Protein AF-A0AAW0KVL1-F1 (afdb_monomer_lite)

Structure (mmCIF, N/CA/C/O backbone):
data_AF-A0AAW0KVL1-F1
#
_entry.id   AF-A0AAW0KVL1-F1
#
loop_
_atom_site.group_PDB
_atom_site.id
_atom_site.type_symbol
_atom_site.label_atom_id
_atom_site.label_alt_id
_atom_site.label_comp_id
_atom_site.label_asym_id
_atom_site.label_entity_id
_atom_site.label_seq_id
_atom_site.pdbx_PDB_ins_code
_atom_site.Cartn_x
_atom_site.Cartn_y
_atom_site.Cartn_z
_atom_site.occupancy
_atom_site.B_iso_or_equiv
_atom_site.auth_seq_id
_atom_site.auth_comp_id
_atom_site.auth_asym_id
_atom_site.auth_atom_id
_atom_site.pdbx_PDB_model_num
ATOM 1 N N . MET A 1 1 ? 18.311 3.934 21.403 1.00 56.88 1 MET A N 1
ATOM 2 C CA . MET A 1 1 ? 18.769 2.808 20.560 1.00 56.88 1 MET A CA 1
ATOM 3 C C . MET A 1 1 ? 17.941 2.853 19.285 1.00 56.88 1 MET A C 1
ATOM 5 O O . MET A 1 1 ? 16.727 2.747 19.387 1.00 56.88 1 MET A O 1
ATOM 9 N N . ALA A 1 2 ? 18.533 3.150 18.128 1.00 67.62 2 ALA A N 1
ATOM 10 C CA . ALA A 1 2 ? 17.781 3.229 16.875 1.00 67.62 2 ALA A CA 1
ATOM 11 C C . ALA A 1 2 ? 17.693 1.830 16.249 1.00 67.62 2 ALA A C 1
ATOM 13 O O . ALA A 1 2 ? 18.722 1.244 15.921 1.00 67.62 2 ALA A O 1
ATOM 14 N N . ASN A 1 3 ? 16.479 1.297 16.098 1.00 69.75 3 ASN A N 1
ATOM 15 C CA . ASN A 1 3 ? 16.256 0.069 15.339 1.00 69.75 3 ASN A CA 1
ATOM 16 C C . ASN A 1 3 ? 16.246 0.427 13.853 1.00 69.75 3 ASN A C 1
ATOM 18 O O . ASN A 1 3 ? 15.340 1.111 13.378 1.00 69.75 3 ASN A O 1
ATOM 22 N N . LEU A 1 4 ? 17.287 0.011 13.136 1.00 84.88 4 LEU A N 1
ATOM 23 C CA . LEU A 1 4 ? 17.386 0.232 11.699 1.00 84.88 4 LEU A CA 1
ATOM 24 C C . LEU A 1 4 ? 16.404 -0.680 10.967 1.00 84.88 4 LEU A C 1
ATOM 26 O O . LEU A 1 4 ? 16.295 -1.867 11.275 1.00 84.88 4 LEU A O 1
ATOM 30 N N . LEU A 1 5 ? 15.715 -0.125 9.972 1.00 86.81 5 LEU A N 1
ATOM 31 C CA . LEU A 1 5 ? 14.873 -0.919 9.090 1.00 86.81 5 LEU A CA 1
ATOM 32 C C . LEU A 1 5 ? 15.753 -1.825 8.205 1.00 86.81 5 LEU A C 1
ATOM 34 O O . LEU A 1 5 ? 16.767 -1.359 7.669 1.00 86.81 5 LEU A O 1
ATOM 38 N N . PRO A 1 6 ? 15.399 -3.110 8.039 1.00 91.50 6 PRO A N 1
ATOM 39 C CA . PRO A 1 6 ? 16.159 -4.030 7.201 1.00 91.50 6 PRO A CA 1
ATOM 40 C C . PRO A 1 6 ? 16.147 -3.570 5.739 1.00 91.50 6 PRO A C 1
ATOM 42 O O . PRO A 1 6 ? 15.120 -3.145 5.227 1.00 91.50 6 PRO A O 1
ATOM 45 N N . LYS A 1 7 ? 17.281 -3.662 5.040 1.00 92.62 7 LYS A N 1
ATOM 46 C CA . LYS A 1 7 ? 17.393 -3.216 3.635 1.00 92.62 7 LYS A CA 1
ATOM 47 C C . LYS A 1 7 ? 17.170 -4.330 2.613 1.00 92.62 7 LYS A C 1
ATOM 49 O O . LYS A 1 7 ? 16.922 -4.039 1.450 1.00 92.62 7 LYS A O 1
ATOM 54 N N . ARG A 1 8 ? 17.308 -5.593 3.027 1.00 95.69 8 ARG A N 1
ATOM 55 C CA . ARG A 1 8 ? 17.230 -6.773 2.155 1.00 95.69 8 ARG A CA 1
ATOM 56 C C . ARG A 1 8 ? 16.598 -7.938 2.904 1.00 95.69 8 ARG A C 1
ATOM 58 O O . ARG A 1 8 ? 16.786 -8.059 4.115 1.00 95.69 8 ARG A O 1
ATOM 65 N N . VAL A 1 9 ? 15.911 -8.812 2.179 1.00 95.25 9 VAL A N 1
ATOM 66 C CA . VAL A 1 9 ? 15.341 -10.065 2.689 1.00 95.25 9 VAL A CA 1
ATOM 67 C C . VAL A 1 9 ? 15.801 -11.238 1.826 1.00 95.25 9 VAL A C 1
ATOM 69 O O . VAL A 1 9 ? 16.020 -11.089 0.623 1.00 95.25 9 VAL A O 1
ATOM 72 N N . LYS A 1 10 ? 15.976 -12.410 2.443 1.00 96.62 10 LYS A N 1
ATOM 73 C CA . LYS A 1 10 ? 16.311 -13.653 1.743 1.00 96.62 10 LYS A CA 1
ATOM 74 C C . LYS A 1 10 ? 15.044 -14.477 1.527 1.00 96.62 10 LYS A C 1
ATOM 76 O O . LYS A 1 10 ? 14.359 -14.796 2.494 1.00 96.62 10 LYS A O 1
ATOM 81 N N . ILE A 1 11 ? 14.761 -14.843 0.280 1.00 95.69 11 ILE A N 1
ATOM 82 C CA . ILE A 1 11 ? 13.613 -15.669 -0.114 1.00 95.69 11 ILE A CA 1
ATOM 83 C C . ILE A 1 11 ? 14.168 -16.888 -0.854 1.00 95.69 11 ILE A C 1
ATOM 85 O O . ILE A 1 11 ? 14.586 -16.803 -2.009 1.00 95.69 11 ILE A O 1
ATOM 89 N N . GLY A 1 12 ? 14.255 -18.022 -0.155 1.00 95.12 12 GLY A N 1
ATOM 90 C CA . GLY A 1 12 ? 14.948 -19.208 -0.663 1.00 95.12 12 GLY A CA 1
ATOM 91 C C . GLY A 1 12 ? 16.439 -18.936 -0.897 1.00 95.12 12 GLY A C 1
ATOM 92 O O . GLY A 1 12 ? 17.171 -18.603 0.037 1.00 95.12 12 GLY A O 1
ATOM 93 N N . SER A 1 13 ? 16.897 -19.082 -2.142 1.00 96.38 13 SER A N 1
ATOM 94 C CA . SER A 1 13 ? 18.271 -18.777 -2.568 1.00 96.38 13 SER A CA 1
ATOM 95 C C . SER A 1 13 ? 18.467 -17.340 -3.075 1.00 96.38 13 SER A C 1
ATOM 97 O O . SER A 1 13 ? 19.605 -16.955 -3.341 1.00 96.38 13 SER A O 1
ATOM 99 N N . LEU A 1 14 ? 17.401 -16.537 -3.183 1.00 95.81 14 LEU A N 1
ATOM 100 C CA . LEU A 1 14 ? 17.444 -15.174 -3.720 1.00 95.81 14 LEU A CA 1
ATOM 101 C C . LEU A 1 14 ? 17.515 -14.118 -2.605 1.00 95.81 14 LEU A C 1
ATOM 103 O O . LEU A 1 14 ? 16.898 -14.265 -1.550 1.00 95.81 14 LEU A O 1
ATOM 107 N N . TRP A 1 15 ? 18.232 -13.023 -2.872 1.00 97.19 15 TRP A N 1
ATOM 108 C CA . TRP A 1 15 ? 18.190 -11.796 -2.074 1.00 97.19 15 TRP A CA 1
ATOM 109 C C . TRP A 1 15 ? 17.366 -10.728 -2.790 1.00 97.19 15 TRP A C 1
ATOM 111 O O . TRP A 1 15 ? 17.657 -10.405 -3.939 1.00 97.19 15 TRP A O 1
ATOM 121 N N . GLN A 1 16 ? 16.385 -10.158 -2.095 1.00 96.38 16 GLN A N 1
ATOM 122 C CA . GLN A 1 16 ? 15.541 -9.074 -2.593 1.00 96.38 16 GLN A CA 1
ATOM 123 C C . GLN A 1 16 ? 15.762 -7.807 -1.765 1.00 96.38 16 GLN A C 1
ATOM 125 O O . GLN A 1 16 ? 15.805 -7.865 -0.533 1.00 96.38 16 GLN A O 1
ATOM 130 N N . ASP A 1 17 ? 15.886 -6.666 -2.439 1.00 95.06 17 ASP A N 1
ATOM 131 C CA . ASP A 1 17 ? 15.995 -5.361 -1.789 1.00 95.06 17 ASP A CA 1
ATOM 132 C C . ASP A 1 17 ? 14.613 -4.862 -1.344 1.00 95.06 17 ASP A C 1
ATOM 134 O O . ASP A 1 17 ? 13.611 -5.045 -2.039 1.00 95.06 17 ASP A O 1
ATOM 138 N N . ILE A 1 18 ? 14.558 -4.250 -0.160 1.00 91.25 18 ILE A N 1
ATOM 139 C CA . ILE A 1 18 ? 13.32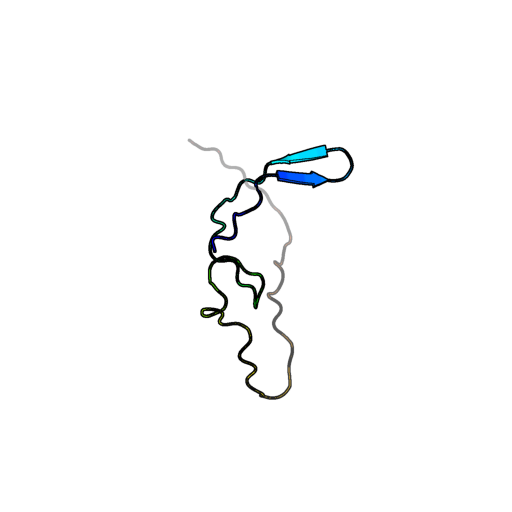8 -3.711 0.423 1.00 91.25 18 ILE A CA 1
ATOM 140 C C . ILE A 1 18 ? 13.261 -2.219 0.107 1.00 91.25 18 ILE A C 1
ATOM 142 O O . ILE A 1 18 ? 14.092 -1.439 0.577 1.00 91.25 18 ILE A O 1
ATOM 146 N N . VAL A 1 19 ? 12.242 -1.823 -0.655 1.00 88.75 19 VAL A N 1
ATOM 147 C CA . VAL A 1 19 ? 11.910 -0.418 -0.902 1.00 88.75 19 VAL A CA 1
ATOM 148 C C . VAL A 1 19 ? 10.774 -0.026 0.034 1.00 88.75 19 VAL A C 1
ATOM 150 O O . VAL A 1 19 ? 9.661 -0.543 -0.065 1.00 88.75 19 VAL A O 1
ATOM 153 N N . TYR A 1 20 ? 11.069 0.866 0.978 1.00 84.19 20 TYR A N 1
ATOM 154 C CA . TYR A 1 20 ? 10.066 1.417 1.884 1.00 84.19 20 TYR A CA 1
ATOM 155 C C . TYR A 1 20 ? 9.339 2.563 1.198 1.00 84.19 20 TYR A C 1
ATOM 157 O O . TYR A 1 20 ? 9.646 3.735 1.413 1.00 84.19 20 TYR A O 1
ATOM 165 N N . GLU A 1 21 ? 8.350 2.214 0.388 1.00 76.12 21 GLU A N 1
ATOM 166 C CA . GLU A 1 21 ? 7.330 3.171 -0.013 1.00 76.12 21 GLU A CA 1
ATOM 167 C C . GLU A 1 21 ? 6.563 3.573 1.250 1.00 76.12 21 GLU A C 1
ATOM 169 O O . GLU A 1 21 ? 6.204 2.715 2.063 1.00 76.12 21 GLU A O 1
ATOM 174 N N . ASN A 1 22 ? 6.346 4.871 1.464 1.00 71.50 22 ASN A N 1
ATOM 175 C CA . ASN A 1 22 ? 5.587 5.378 2.609 1.00 71.50 22 ASN A CA 1
ATOM 176 C C . ASN A 1 22 ? 4.097 5.058 2.411 1.00 71.50 22 ASN A C 1
ATOM 178 O O . ASN A 1 22 ? 3.286 5.952 2.179 1.00 71.50 22 ASN A O 1
ATOM 182 N N . LEU A 1 23 ? 3.759 3.763 2.405 1.00 69.31 23 LEU A N 1
ATOM 183 C CA . LEU A 1 23 ? 2.458 3.264 2.002 1.00 69.31 23 LEU A CA 1
ATOM 184 C C . LEU A 1 23 ? 1.412 3.947 2.887 1.00 69.31 23 LEU A C 1
ATOM 186 O O . LEU A 1 23 ? 1.482 3.835 4.119 1.00 69.31 23 LEU A O 1
ATOM 190 N N . PRO A 1 24 ? 0.498 4.726 2.291 1.00 66.38 24 PRO A N 1
ATOM 191 C CA . PRO A 1 24 ? -0.317 5.655 3.046 1.00 66.38 24 PRO A CA 1
ATOM 192 C C . PRO A 1 24 ? -1.186 4.884 4.036 1.00 66.38 24 PRO A C 1
ATOM 194 O O . PRO A 1 24 ? -1.976 4.036 3.645 1.00 66.38 24 PRO A O 1
ATOM 197 N N . LEU A 1 25 ? -1.013 5.184 5.326 1.00 78.81 25 LEU A N 1
ATOM 198 C CA . LEU A 1 25 ? -1.955 4.923 6.419 1.00 78.81 25 LEU A CA 1
ATOM 199 C C . LEU A 1 25 ? -2.742 3.599 6.264 1.00 78.81 25 LEU A C 1
ATOM 201 O O . LEU A 1 25 ? -3.964 3.623 6.114 1.00 78.81 25 LEU A O 1
ATOM 205 N N . LEU A 1 26 ? -2.054 2.451 6.257 1.00 87.12 26 LEU A N 1
ATOM 206 C CA . LEU A 1 26 ? -2.720 1.155 6.418 1.00 87.12 26 LEU A CA 1
ATOM 207 C C . LEU A 1 26 ? -3.277 1.064 7.844 1.00 87.12 26 LEU A C 1
ATOM 209 O O . LEU A 1 26 ? -2.551 1.265 8.823 1.00 87.12 26 LEU A O 1
ATOM 213 N N . CYS A 1 27 ? -4.557 0.736 7.968 1.00 89.19 27 CYS A N 1
ATOM 214 C CA . CYS A 1 27 ? -5.192 0.519 9.255 1.00 89.19 27 CYS A CA 1
ATOM 215 C C . CYS A 1 27 ? -5.034 -0.937 9.705 1.00 89.19 27 CYS A C 1
ATOM 217 O O . CYS A 1 27 ? -5.627 -1.837 9.114 1.00 89.19 27 CYS A O 1
ATOM 219 N N . TYR A 1 28 ? -4.315 -1.173 10.804 1.00 87.69 28 TYR A N 1
ATOM 220 C CA . TYR A 1 28 ? -4.140 -2.517 11.375 1.00 87.69 28 TYR A CA 1
ATOM 221 C C . TYR A 1 28 ? -5.405 -3.095 12.030 1.00 87.69 28 TYR A C 1
ATOM 223 O O . TYR A 1 28 ? -5.456 -4.291 12.294 1.00 87.69 28 TYR A O 1
ATOM 231 N N . ARG A 1 29 ? -6.447 -2.277 12.239 1.00 87.94 29 ARG A N 1
ATOM 232 C CA . ARG A 1 29 ? -7.741 -2.730 12.773 1.00 87.94 29 ARG A CA 1
ATOM 233 C C . ARG A 1 29 ? -8.679 -3.276 11.698 1.00 87.94 29 ARG A C 1
ATOM 235 O O . ARG A 1 29 ? -9.353 -4.268 11.944 1.00 87.94 29 ARG A O 1
ATOM 242 N N . CYS A 1 30 ? -8.747 -2.637 10.527 1.00 90.31 30 CYS A N 1
ATOM 243 C CA . CYS A 1 30 ? -9.703 -3.001 9.468 1.00 90.31 30 CYS A CA 1
ATOM 244 C C . CYS A 1 30 ? -9.061 -3.432 8.140 1.00 90.31 30 CYS A C 1
ATOM 246 O O . CYS A 1 30 ? -9.775 -3.809 7.215 1.00 90.31 30 CYS A O 1
ATOM 248 N N . GLY A 1 31 ? -7.734 -3.344 8.009 1.00 87.62 31 GLY A N 1
ATOM 249 C CA . GLY A 1 31 ? -6.992 -3.730 6.806 1.00 87.62 31 GLY A CA 1
ATOM 250 C C . GLY A 1 31 ? -7.143 -2.782 5.610 1.00 87.62 31 GLY A C 1
ATOM 251 O O . GLY A 1 31 ? -6.635 -3.086 4.534 1.00 87.62 31 GLY A O 1
ATOM 252 N N . ARG A 1 32 ? -7.832 -1.641 5.762 1.00 87.62 32 ARG A N 1
ATOM 253 C CA . ARG A 1 32 ? -8.022 -0.651 4.686 1.00 87.62 32 ARG A CA 1
ATOM 254 C C . ARG A 1 32 ? -6.920 0.412 4.691 1.00 87.62 32 ARG A C 1
ATOM 256 O O . ARG A 1 32 ? -6.406 0.782 5.745 1.00 87.62 32 ARG A O 1
ATOM 263 N N . ILE A 1 33 ? -6.598 0.924 3.506 1.00 87.94 33 ILE A N 1
ATOM 264 C CA . ILE A 1 33 ? -5.661 2.036 3.289 1.00 87.94 33 ILE A CA 1
ATOM 265 C C . ILE A 1 33 ? -6.425 3.366 3.393 1.00 87.94 33 ILE A C 1
ATOM 267 O O . ILE A 1 33 ? -7.562 3.465 2.935 1.00 87.94 33 ILE A O 1
ATOM 271 N N . GLY A 1 34 ? -5.807 4.383 4.001 1.00 87.25 34 GLY A N 1
ATOM 272 C CA . GLY A 1 34 ? -6.309 5.763 4.042 1.00 87.25 34 GLY A CA 1
ATOM 273 C C . GLY A 1 34 ? -6.498 6.342 5.446 1.00 87.25 34 GLY A C 1
ATOM 274 O O . GLY A 1 34 ? -6.772 7.530 5.573 1.00 87.25 34 GLY A O 1
ATOM 275 N N . HIS A 1 35 ? -6.327 5.544 6.504 1.00 89.88 35 HIS A N 1
ATOM 276 C CA . HIS A 1 35 ? -6.392 5.997 7.896 1.00 89.88 35 HIS A CA 1
ATOM 277 C C . HIS A 1 35 ? -5.547 5.097 8.806 1.00 89.88 35 HIS A C 1
ATOM 279 O O . HIS A 1 35 ? -5.357 3.916 8.538 1.00 89.88 35 HIS A O 1
ATOM 285 N N . ARG A 1 36 ? -5.031 5.638 9.913 1.00 87.69 36 ARG A N 1
ATOM 286 C CA . ARG A 1 36 ? -4.365 4.814 10.941 1.00 87.69 36 ARG A CA 1
ATOM 287 C C . ARG A 1 36 ? -5.399 4.198 11.876 1.00 87.69 36 ARG A C 1
ATOM 289 O O . ARG A 1 36 ? -6.503 4.711 12.004 1.00 87.69 36 ARG A O 1
ATOM 296 N N . GLU A 1 37 ? -5.005 3.159 12.603 1.00 87.44 37 GLU A N 1
ATOM 297 C CA . GLU A 1 37 ? -5.821 2.535 13.653 1.00 87.44 37 GLU A CA 1
ATOM 298 C C . GLU A 1 37 ? -6.587 3.517 14.577 1.00 87.44 37 GLU A C 1
ATOM 300 O O . GLU A 1 37 ? -7.793 3.323 14.737 1.00 87.44 37 GLU A O 1
ATOM 305 N N . PRO A 1 38 ? -5.983 4.589 15.141 1.00 85.19 38 PRO A N 1
ATOM 306 C CA . PRO A 1 38 ? -6.704 5.574 15.960 1.00 85.19 38 PRO A CA 1
ATOM 307 C C . PRO A 1 38 ? -7.838 6.315 15.236 1.00 85.19 38 PRO A C 1
ATOM 309 O O . PRO A 1 38 ? -8.710 6.874 15.888 1.00 85.19 38 PRO A O 1
ATOM 312 N N . GLN A 1 39 ? -7.829 6.340 13.905 1.00 87.44 39 GLN A N 1
ATOM 313 C CA . GLN A 1 39 ? -8.843 6.978 13.061 1.00 87.44 39 GLN A CA 1
ATOM 314 C C . GLN A 1 39 ? -9.818 5.953 12.461 1.00 87.44 39 GLN A C 1
ATOM 316 O O . GLN A 1 39 ? -10.613 6.289 11.586 1.00 87.44 39 GLN A O 1
ATOM 321 N N . CYS A 1 40 ? -9.743 4.690 12.887 1.00 90.56 40 CYS A N 1
ATOM 322 C CA . CYS A 1 40 ? -10.598 3.638 12.366 1.00 90.56 40 CYS A CA 1
ATOM 323 C C . CYS A 1 40 ? -12.025 3.776 12.900 1.00 90.56 40 CYS A C 1
ATOM 325 O O . CYS A 1 40 ? -12.255 3.692 14.106 1.00 90.56 40 CYS A O 1
ATOM 327 N N . SER A 1 41 ? -12.979 3.953 11.987 1.00 86.25 41 SER A N 1
ATOM 328 C CA . SER A 1 41 ? -14.414 3.964 12.287 1.00 86.25 41 SER A CA 1
ATOM 329 C C . SER A 1 41 ? -15.000 2.562 12.492 1.00 86.25 41 SER A C 1
ATOM 331 O O . SER A 1 41 ? -16.077 2.424 13.068 1.00 86.25 41 SER A O 1
ATOM 333 N N . GLU A 1 42 ? -14.295 1.524 12.041 1.00 74.31 42 GLU A N 1
ATOM 334 C CA . GLU A 1 42 ? -14.690 0.124 12.187 1.00 74.31 42 GLU A CA 1
ATOM 335 C C . GLU A 1 42 ? -14.246 -0.405 13.561 1.00 74.31 42 GLU A C 1
ATOM 337 O O . GLU A 1 42 ? -13.119 -0.170 14.005 1.00 74.31 42 GLU A O 1
ATOM 342 N N . GLY A 1 43 ? -15.120 -1.146 14.245 1.00 63.41 43 GLY A N 1
ATOM 343 C CA . GLY A 1 43 ? -14.774 -1.831 15.496 1.00 63.41 43 GLY A CA 1
ATOM 344 C C . GLY A 1 43 ? -15.244 -1.167 16.792 1.00 63.41 43 GLY A C 1
ATOM 345 O O . GLY A 1 43 ? -14.907 -1.662 17.865 1.00 63.41 43 GLY A O 1
ATOM 346 N N . MET A 1 44 ? -16.075 -0.121 16.746 1.00 58.25 44 MET A N 1
ATOM 347 C CA . MET A 1 44 ? -16.888 0.215 17.919 1.00 58.25 44 MET A CA 1
ATOM 348 C C . MET A 1 44 ? -18.061 -0.770 17.966 1.00 58.25 44 MET A C 1
ATOM 350 O O . MET A 1 44 ? -19.126 -0.520 17.401 1.00 58.25 44 MET A O 1
ATOM 354 N N . THR A 1 45 ? -17.862 -1.928 18.599 1.00 51.53 45 THR A N 1
ATOM 355 C CA . THR A 1 45 ? -18.961 -2.834 18.942 1.00 51.53 45 THR A CA 1
ATOM 356 C C . THR A 1 45 ? -19.914 -2.092 19.876 1.00 51.53 45 THR A C 1
ATOM 358 O O . THR A 1 45 ? -19.732 -2.080 21.092 1.00 51.53 45 THR A O 1
ATOM 361 N N . LYS A 1 46 ? -20.937 -1.442 19.323 1.00 55.59 46 LYS A N 1
ATOM 362 C CA . LYS A 1 46 ? -22.149 -1.158 20.087 1.00 55.59 46 LYS A CA 1
ATOM 363 C C . LYS A 1 46 ? -22.861 -2.503 20.249 1.00 55.59 46 LYS A C 1
ATOM 365 O O . LYS A 1 46 ? -23.165 -3.126 19.230 1.00 55.59 46 LYS A O 1
ATOM 370 N N . PRO A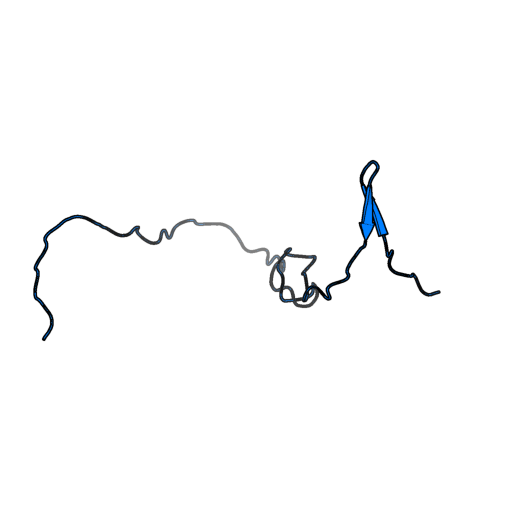 1 47 ? -23.122 -2.996 21.471 1.00 54.09 47 PRO A N 1
ATOM 371 C CA . PRO A 1 47 ? -23.962 -4.167 21.627 1.00 54.09 47 PRO A CA 1
ATOM 372 C C . PRO A 1 47 ? -25.394 -3.724 21.327 1.00 54.09 47 PRO A C 1
ATOM 374 O O . PRO A 1 47 ? -26.057 -3.116 22.162 1.00 54.09 47 PRO A O 1
ATOM 377 N N . THR A 1 48 ? -25.882 -3.948 20.110 1.00 47.38 48 THR A N 1
ATOM 378 C CA . THR A 1 48 ? -27.305 -3.759 19.802 1.00 47.38 48 THR A CA 1
ATOM 379 C C . THR A 1 48 ? -27.756 -4.776 18.760 1.00 47.38 48 THR A C 1
ATOM 381 O O . THR A 1 48 ? -27.542 -4.615 17.568 1.00 47.38 48 THR A O 1
ATOM 384 N N . SER A 1 49 ? -28.337 -5.852 19.292 1.00 52.06 49 SER A N 1
ATOM 385 C CA . SER A 1 49 ? -29.540 -6.555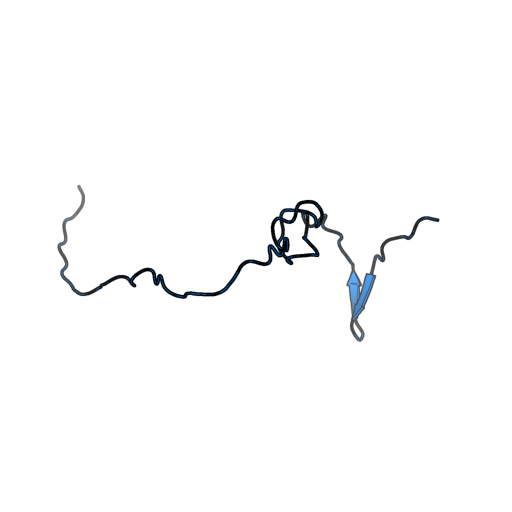 18.833 1.00 52.06 49 SER A CA 1
ATOM 386 C C . SER A 1 49 ? -29.804 -6.670 17.318 1.00 52.06 49 SER A C 1
ATOM 388 O O . SER A 1 49 ? -30.290 -5.747 16.682 1.00 52.06 49 SER A O 1
ATOM 390 N N . THR A 1 50 ? -29.575 -7.881 16.803 1.00 48.91 50 THR A N 1
ATOM 391 C CA . THR A 1 50 ? -30.572 -8.734 16.121 1.00 48.91 50 THR A CA 1
ATOM 392 C C . THR A 1 50 ? -31.474 -8.141 15.015 1.00 48.91 50 THR A C 1
ATOM 394 O O . THR A 1 50 ? -32.423 -7.423 15.307 1.00 48.91 50 THR A O 1
ATOM 397 N N . LYS A 1 51 ? -31.297 -8.722 13.803 1.00 48.59 51 LYS A N 1
ATOM 398 C CA . LYS A 1 51 ? -32.214 -8.855 12.632 1.00 48.59 51 LYS A CA 1
ATOM 399 C C . LYS A 1 51 ? -32.443 -7.572 11.802 1.00 48.59 51 LYS A C 1
ATOM 401 O O . LYS A 1 51 ? -32.693 -6.522 12.358 1.00 48.59 51 LYS A O 1
ATOM 406 N N . GLN A 1 52 ? -32.386 -7.553 10.465 1.00 50.59 52 GLN A N 1
ATOM 407 C CA . GLN A 1 52 ? -32.741 -8.547 9.436 1.00 50.59 52 GLN A CA 1
ATOM 408 C C . GLN A 1 52 ? -32.012 -8.249 8.086 1.00 50.59 52 GLN A C 1
ATOM 410 O O . GLN A 1 52 ? -31.421 -7.181 7.936 1.00 50.59 52 GLN A O 1
ATOM 415 N N . PRO A 1 53 ? -32.079 -9.176 7.106 1.00 52.62 53 PRO A N 1
ATOM 416 C CA . PRO A 1 53 ? -31.517 -9.082 5.760 1.00 52.62 53 PRO A CA 1
ATOM 417 C C . PRO A 1 53 ? -32.476 -8.402 4.763 1.00 52.62 53 PRO A C 1
ATOM 419 O O . PRO A 1 53 ? -33.692 -8.489 4.919 1.00 52.62 53 PRO A O 1
ATOM 422 N N . GLY A 1 54 ? -31.922 -7.828 3.689 1.00 47.19 54 GLY A N 1
ATOM 423 C CA . GLY A 1 54 ? -32.652 -7.592 2.438 1.00 47.19 54 GLY A CA 1
ATOM 424 C C . GLY A 1 54 ? -32.643 -6.155 1.914 1.00 47.19 54 GLY A C 1
ATOM 425 O O . GLY A 1 54 ? -33.516 -5.364 2.252 1.00 47.19 54 GLY A O 1
ATOM 426 N N . SER A 1 55 ? -31.736 -5.870 0.981 1.00 47.38 55 SER A N 1
ATOM 427 C CA . SER A 1 55 ? -32.036 -5.027 -0.183 1.00 47.38 55 SER A CA 1
ATOM 428 C C . SER A 1 55 ? -31.031 -5.321 -1.300 1.00 47.38 55 SER A C 1
ATOM 430 O O . SER A 1 55 ? -29.953 -4.741 -1.390 1.00 47.38 55 SER A O 1
ATOM 432 N N . GLU A 1 56 ? -31.390 -6.273 -2.159 1.00 54.19 56 GLU A N 1
ATOM 433 C CA . GLU A 1 56 ? -30.791 -6.404 -3.485 1.00 54.19 56 GLU A CA 1
ATOM 434 C C . GLU A 1 56 ? -31.029 -5.110 -4.285 1.00 54.19 56 GLU A C 1
ATOM 436 O O . GLU A 1 56 ? -32.178 -4.658 -4.383 1.00 54.19 56 GLU A O 1
ATOM 441 N N . PRO A 1 57 ? -30.013 -4.523 -4.938 1.00 53.41 57 PRO A N 1
ATOM 442 C CA . PRO A 1 57 ? -30.257 -3.703 -6.107 1.00 53.41 57 PRO A CA 1
ATOM 443 C C . PRO A 1 57 ? -30.637 -4.655 -7.242 1.00 53.41 57 PRO A C 1
ATOM 445 O O . PRO A 1 57 ? -29.812 -5.410 -7.751 1.00 53.41 57 PRO A O 1
ATOM 448 N N . ARG A 1 58 ? -31.926 -4.628 -7.587 1.00 50.50 58 ARG A N 1
ATOM 449 C CA . ARG A 1 58 ? -32.523 -5.168 -8.814 1.00 50.50 58 ARG A CA 1
ATOM 450 C C . ARG A 1 58 ? -31.516 -5.124 -9.974 1.00 50.50 58 ARG A C 1
ATOM 452 O O . ARG A 1 58 ? -31.072 -4.042 -10.356 1.00 50.50 58 ARG A O 1
ATOM 459 N N . GLY A 1 59 ? -31.165 -6.292 -10.513 1.00 51.41 59 GLY A N 1
ATOM 460 C CA . GLY A 1 59 ? -30.346 -6.397 -11.720 1.00 51.41 59 GLY A CA 1
ATOM 461 C C . GLY A 1 59 ? -30.977 -5.646 -12.904 1.00 51.41 59 GLY A C 1
ATOM 462 O O . GLY A 1 59 ? -32.194 -5.430 -12.915 1.00 51.41 59 GLY A O 1
ATOM 463 N N . PRO A 1 60 ? -30.179 -5.229 -13.900 1.00 56.19 60 PRO A N 1
ATOM 464 C CA . PRO A 1 60 ? -30.703 -4.537 -15.067 1.00 56.19 60 PRO A CA 1
ATOM 465 C C . PRO A 1 60 ? -31.563 -5.497 -15.893 1.00 56.19 60 PRO A C 1
ATOM 467 O O . PRO A 1 60 ? -31.084 -6.512 -16.399 1.00 56.19 60 PRO A O 1
ATOM 470 N N . ALA A 1 61 ? -32.845 -5.167 -16.034 1.00 49.16 61 ALA A N 1
ATOM 471 C CA . ALA A 1 61 ? -33.716 -5.797 -17.010 1.00 49.16 61 ALA A CA 1
ATOM 472 C C . ALA A 1 61 ? -33.266 -5.377 -18.421 1.00 49.16 61 ALA A C 1
ATOM 474 O O . ALA A 1 61 ? -33.490 -4.245 -18.839 1.00 49.16 61 ALA A O 1
ATOM 475 N N . ALA A 1 62 ? -32.629 -6.290 -19.146 1.00 49.47 62 ALA A N 1
ATOM 476 C CA . ALA A 1 62 ? -32.651 -6.325 -20.607 1.00 49.47 62 ALA A CA 1
ATOM 477 C C . ALA A 1 62 ? -33.522 -7.531 -20.993 1.00 49.47 62 ALA A C 1
ATOM 479 O O . ALA A 1 62 ? -33.427 -8.556 -20.308 1.00 49.47 62 ALA A O 1
ATOM 480 N N . PRO A 1 63 ? -34.404 -7.440 -22.007 1.00 55.03 63 PRO A N 1
ATOM 481 C CA . PRO A 1 63 ? -33.982 -7.386 -23.422 1.00 55.03 63 PRO A CA 1
ATOM 482 C C . PRO A 1 63 ? -34.948 -6.514 -24.285 1.00 55.03 63 PRO A C 1
ATOM 484 O O . PRO A 1 63 ? -35.928 -6.012 -23.756 1.00 55.03 63 PRO A O 1
ATOM 487 N N . LEU A 1 64 ? -34.833 -6.221 -25.585 1.00 48.69 64 LEU A N 1
ATOM 488 C CA . LEU A 1 64 ? -34.170 -6.762 -26.776 1.00 48.69 64 LEU A CA 1
ATOM 489 C C . LEU A 1 64 ? -34.352 -5.679 -27.893 1.00 48.69 64 LEU A C 1
ATOM 491 O O . LEU A 1 64 ? -35.397 -5.042 -27.881 1.00 48.69 64 LEU A O 1
ATOM 495 N N . LEU A 1 65 ? -33.378 -5.514 -28.808 1.00 55.12 65 LEU A N 1
ATOM 496 C CA . LEU A 1 65 ? -33.429 -5.073 -30.238 1.00 55.12 65 LEU A CA 1
ATOM 497 C C . LEU A 1 65 ? -34.465 -3.993 -30.684 1.00 55.12 65 LEU A C 1
ATOM 499 O O . LEU A 1 65 ? -35.648 -4.087 -30.410 1.00 55.12 65 LEU A O 1
ATOM 503 N N . GLU A 1 66 ? -34.110 -2.950 -31.443 1.00 56.28 66 GLU A N 1
ATOM 504 C CA . GLU A 1 66 ? -33.677 -3.034 -32.850 1.00 56.28 66 GLU A CA 1
ATOM 505 C C . GLU A 1 66 ? -32.964 -1.751 -33.362 1.00 56.28 66 GLU A C 1
ATOM 507 O O . GLU A 1 66 ? -33.055 -0.690 -32.738 1.00 56.28 66 GLU A O 1
ATOM 512 N N . PRO A 1 67 ? -32.226 -1.847 -34.489 1.00 65.44 67 PRO A N 1
ATOM 513 C CA . PRO A 1 67 ? -31.268 -0.848 -34.954 1.00 65.44 67 PRO A CA 1
ATOM 514 C C . PRO A 1 67 ? -31.913 0.205 -35.859 1.00 65.4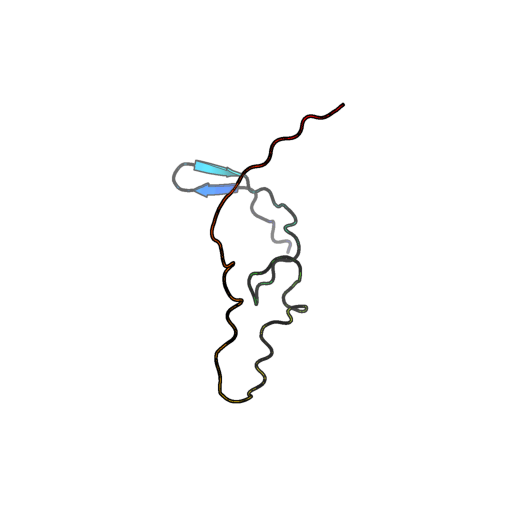4 67 PRO A C 1
ATOM 516 O O . PRO A 1 67 ? -32.647 -0.133 -36.781 1.00 65.44 67 PRO A O 1
ATOM 519 N N . ASN A 1 68 ? -31.574 1.482 -35.662 1.00 59.31 68 ASN A N 1
ATOM 520 C CA . ASN A 1 68 ? -31.804 2.492 -36.690 1.00 59.31 68 ASN A CA 1
ATOM 521 C C . ASN A 1 68 ? -30.582 3.385 -36.892 1.00 59.31 68 ASN A C 1
ATOM 523 O O . ASN A 1 68 ? -30.134 4.134 -36.027 1.00 59.31 68 ASN A O 1
ATOM 527 N N . HIS A 1 69 ? -30.056 3.215 -38.093 1.00 62.97 69 HIS A N 1
ATOM 528 C CA . HIS A 1 69 ? -29.012 3.940 -38.777 1.00 62.97 69 HIS A CA 1
ATOM 529 C C . HIS A 1 69 ? -29.461 5.385 -39.016 1.00 62.97 69 HIS A C 1
ATOM 531 O O . HIS A 1 69 ? -30.551 5.590 -39.544 1.00 62.97 69 HIS A O 1
ATOM 537 N N . VAL A 1 70 ? -28.610 6.376 -38.745 1.00 52.16 70 VAL A N 1
ATOM 538 C CA . VAL A 1 70 ? -28.583 7.584 -39.578 1.00 52.16 70 VAL A CA 1
ATOM 539 C C . VAL A 1 70 ? -27.210 8.241 -39.508 1.00 52.16 70 VAL A C 1
ATOM 541 O O . VAL A 1 70 ? -26.644 8.461 -38.439 1.00 52.16 70 VAL A O 1
ATOM 544 N N . SER A 1 71 ? -26.669 8.470 -40.697 1.00 61.47 71 SER A N 1
ATOM 545 C CA . SER A 1 71 ? -25.379 9.073 -40.973 1.00 61.47 71 SER A CA 1
ATOM 546 C C . SER A 1 71 ? -25.315 10.535 -40.540 1.00 61.47 71 SER A C 1
ATOM 548 O O . SER A 1 71 ? -26.278 11.291 -40.664 1.00 61.47 71 SER A O 1
ATOM 550 N N . THR A 1 72 ? -24.131 10.912 -40.083 1.00 53.53 72 THR A N 1
ATOM 551 C CA . THR A 1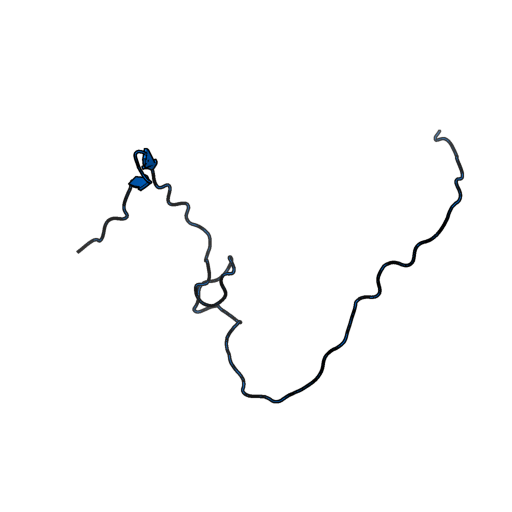 72 ? -23.634 12.274 -39.892 1.00 53.53 72 THR A CA 1
ATOM 552 C C . THR A 1 72 ? -23.676 13.084 -41.196 1.00 53.53 72 THR A C 1
ATOM 554 O O . THR A 1 72 ? -23.389 12.517 -42.254 1.00 53.53 72 THR A O 1
ATOM 557 N N . PRO A 1 73 ? -23.931 14.400 -41.142 1.00 71.69 73 PRO A N 1
ATOM 558 C CA . PRO A 1 73 ? -23.272 15.367 -42.013 1.00 71.69 73 PRO A CA 1
ATOM 559 C C . PRO A 1 73 ? -21.936 15.844 -41.421 1.00 71.69 73 PRO A C 1
ATOM 561 O O . PRO A 1 73 ? -21.856 16.021 -40.182 1.00 71.69 73 PRO A O 1
#

Secondary structure (DSSP, 8-state):
---PPPSEEEETTEEEE------TTB-TTT--BSS-GGG--TT------------------------------

Radius of gyration: 26.45 Å; chains: 1; bounding box: 53×35×64 Å

Organism: Quercus suber (NCBI:txid58331)

Foldseek 3Di:
DDDDDDQWDDDPPDIDGDDDDVQAAQDPVPRDHDHYVVPDPPDPPPPDDDDDDDDDPDDDDDDDDDDDDDDDD

pLDDT: mean 72.61, std 17.71, range [47.19, 97.19]

InterPro domains:
  IPR001878 Zinc finger, CCHC-type [PF00098] (27-41)
  IPR001878 Zinc finger, CCHC-type [PS50158] (27-42)
  IPR036875 Zinc finger, CCHC-type superfamily [SSF57756] (24-45)

Sequence (73 a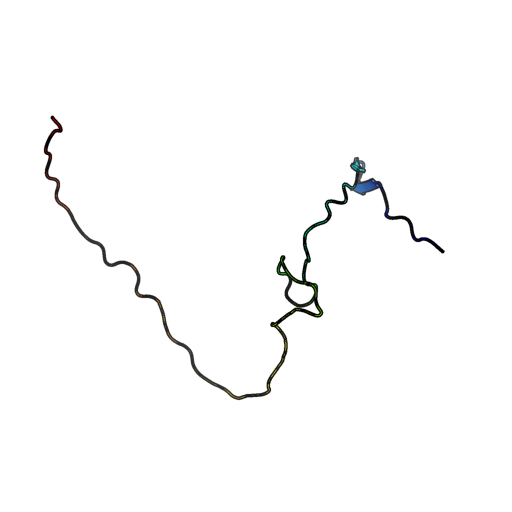a):
MANLLPKRVKIGSLWQDIVYENLPLLCYRCGRIGHREPQCSEGMTKPTSTKQPGSEPRGPAAPLLEPNHVSTP